Protein AF-A0AAN8FM79-F1 (afdb_monomer)

Nearest PDB structures (foldseek):
  4lds-assembly1_B  TM=5.951E-01  e=4.534E-01  Staphylococcus epidermidis ATCC 12228
  5aym-assembly1_A  TM=6.628E-01  e=9.043E-01  Bdellovibrio bacteriovorus HD100

pLDDT: mean 71.89, std 17.53, range [26.53, 89.88]

Foldseek 3Di:
DDDDDPPPPDDPPPPDDDDDDDPDDPPVVVVVVVVVVVVVVVVVVVCCVVVVVVVLCVQPVPDDVVLVVLLVVLLVVLLVVLVVVVVVVCVVPVDPPVLLVQLVVLLVQLVVLVVVLVVDHSVCSSVSSSVSSSSNSNSD

Structure (mmCIF, N/CA/C/O backbone):
data_AF-A0AAN8FM79-F1
#
_entry.id   AF-A0AAN8FM79-F1
#
loop_
_atom_site.group_PDB
_atom_site.id
_atom_site.type_symbol
_atom_site.label_atom_id
_atom_site.label_alt_id
_atom_site.label_comp_id
_atom_site.label_asym_id
_atom_site.label_entity_id
_atom_site.label_seq_id
_atom_site.pdbx_PDB_ins_code
_atom_site.Cartn_x
_atom_site.Cartn_y
_atom_site.Cartn_z
_atom_site.occupancy
_atom_site.B_iso_or_equiv
_atom_site.auth_seq_id
_atom_site.auth_comp_id
_atom_site.auth_asym_id
_atom_site.auth_atom_id
_atom_site.pdbx_PDB_model_num
ATOM 1 N N . MET A 1 1 ? -45.655 -31.107 13.558 1.00 39.56 1 MET A N 1
ATOM 2 C CA . MET A 1 1 ? -44.887 -31.945 12.616 1.00 39.56 1 MET A CA 1
ATOM 3 C C . MET A 1 1 ? -43.852 -31.040 11.939 1.00 39.56 1 MET A C 1
ATOM 5 O O . MET A 1 1 ? -44.272 -30.172 11.199 1.00 39.56 1 MET A O 1
ATOM 9 N N . ILE A 1 2 ? -42.553 -31.226 12.260 1.00 38.69 2 ILE A N 1
ATOM 10 C CA . ILE A 1 2 ? -41.348 -30.858 11.459 1.00 38.69 2 ILE A CA 1
ATOM 11 C C . ILE A 1 2 ? -41.039 -29.336 11.353 1.00 38.69 2 ILE A C 1
ATOM 13 O O . ILE A 1 2 ? -41.694 -28.634 10.605 1.00 38.69 2 ILE A O 1
ATOM 17 N N . ARG A 1 3 ? -40.144 -28.692 12.132 1.00 40.47 3 ARG A N 1
ATOM 18 C CA . ARG A 1 3 ? -38.657 -28.778 12.216 1.00 40.47 3 ARG A CA 1
ATOM 19 C C . ARG A 1 3 ? -37.921 -28.841 10.863 1.00 40.47 3 ARG A C 1
ATOM 21 O O . ARG A 1 3 ? -37.587 -29.936 10.429 1.00 40.47 3 ARG A O 1
ATOM 28 N N . LYS A 1 4 ? -37.601 -27.671 10.283 1.00 35.31 4 LYS A N 1
ATOM 29 C CA . LYS A 1 4 ? -36.307 -27.276 9.660 1.00 35.31 4 LYS A CA 1
ATOM 30 C C . LYS A 1 4 ? -36.509 -26.018 8.798 1.00 35.31 4 LYS A C 1
ATOM 32 O O . LYS A 1 4 ? -37.150 -26.121 7.765 1.00 35.31 4 LYS A O 1
ATOM 37 N N . ASN A 1 5 ? -36.006 -24.870 9.264 1.00 32.09 5 ASN A N 1
ATOM 38 C CA . ASN A 1 5 ? -35.363 -23.785 8.485 1.00 32.09 5 ASN A CA 1
ATOM 39 C C . ASN A 1 5 ? -34.975 -22.643 9.445 1.00 32.09 5 ASN A C 1
ATOM 41 O O . ASN A 1 5 ? -35.439 -21.515 9.373 1.00 32.09 5 ASN A O 1
ATOM 45 N N . HIS A 1 6 ? -34.143 -23.033 10.408 1.00 30.92 6 HIS A N 1
ATOM 46 C CA . HIS A 1 6 ? -33.540 -22.262 11.488 1.00 30.92 6 HIS A CA 1
ATOM 47 C C . HIS A 1 6 ? -32.129 -21.816 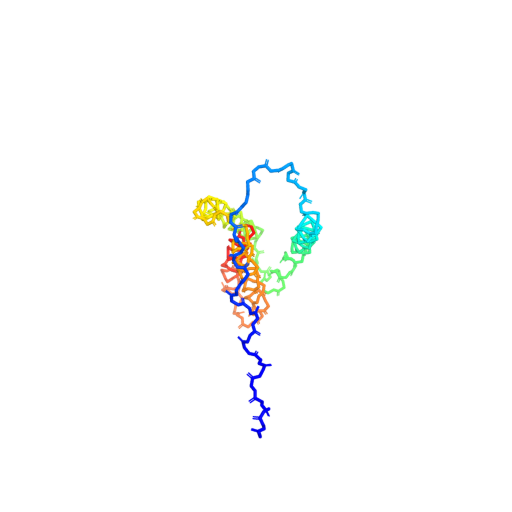11.053 1.00 30.92 6 HIS A C 1
ATOM 49 O O . HIS A 1 6 ? -31.167 -22.318 11.611 1.00 30.92 6 HIS A O 1
ATOM 55 N N . GLN A 1 7 ? -31.958 -21.000 10.000 1.00 28.39 7 GLN A N 1
ATOM 56 C CA . GLN A 1 7 ? -30.581 -20.636 9.593 1.00 28.39 7 GLN A CA 1
ATOM 57 C C . GLN A 1 7 ? -30.353 -19.290 8.882 1.00 28.39 7 GLN A C 1
ATOM 59 O O . GLN A 1 7 ? -29.200 -18.968 8.636 1.00 28.39 7 GLN A O 1
ATOM 64 N N . GLU A 1 8 ? -31.368 -18.470 8.600 1.00 29.16 8 GLU A N 1
ATOM 65 C CA . GLU A 1 8 ? -31.129 -17.078 8.140 1.00 29.16 8 GLU A CA 1
ATOM 66 C C . GLU A 1 8 ? -31.733 -16.024 9.084 1.00 29.16 8 GLU A C 1
ATOM 68 O O . GLU A 1 8 ? -31.844 -14.846 8.762 1.00 29.16 8 GLU A O 1
ATOM 73 N N . ASP A 1 9 ? -32.068 -16.467 10.296 1.00 28.95 9 ASP A N 1
ATOM 74 C CA . ASP A 1 9 ? -31.949 -15.670 11.512 1.00 28.95 9 ASP A CA 1
ATOM 75 C C . ASP A 1 9 ? -30.445 -15.438 11.748 1.00 28.95 9 ASP A C 1
ATOM 77 O O . ASP A 1 9 ? -29.708 -16.422 11.831 1.00 28.95 9 ASP A O 1
ATOM 81 N N . SER A 1 10 ? -29.979 -14.181 11.760 1.00 30.06 10 SER A N 1
ATOM 82 C CA . SER A 1 10 ? -28.997 -13.670 12.745 1.00 30.06 10 SER A CA 1
ATOM 83 C C . SER A 1 10 ? -28.099 -12.510 12.266 1.00 30.06 10 SER A C 1
ATOM 85 O O . SER A 1 10 ? -27.541 -11.827 13.125 1.00 30.06 10 SER A O 1
ATOM 87 N N . ASP A 1 11 ? -27.936 -12.227 10.966 1.00 27.62 11 ASP A N 1
ATOM 88 C CA . ASP A 1 11 ? -26.862 -11.297 10.530 1.00 27.62 11 ASP A CA 1
ATOM 89 C C . ASP A 1 11 ? -27.324 -9.875 10.160 1.00 27.62 11 ASP A C 1
ATOM 91 O O . ASP A 1 11 ? -26.498 -8.973 10.001 1.00 27.62 11 ASP A O 1
ATOM 95 N N . ALA A 1 12 ? -28.636 -9.639 10.061 1.00 26.53 12 ALA A N 1
ATOM 96 C CA . ALA A 1 12 ? -29.194 -8.369 9.582 1.00 26.53 12 ALA A CA 1
ATOM 97 C C . ALA A 1 12 ? -29.725 -7.431 10.688 1.00 26.53 12 ALA A C 1
ATOM 99 O O . ALA A 1 12 ? -30.068 -6.287 10.392 1.00 26.53 12 ALA A O 1
ATOM 100 N N . GLU A 1 13 ? -29.780 -7.868 11.954 1.00 27.19 13 GLU A N 1
ATOM 101 C CA . GLU A 1 13 ? -30.561 -7.181 13.002 1.00 27.19 13 GLU A CA 1
ATOM 102 C C . GLU A 1 13 ? -29.744 -6.504 14.120 1.00 27.19 13 GLU A C 1
ATOM 104 O O . GLU A 1 13 ? -30.296 -6.087 15.134 1.00 27.19 13 GLU A O 1
ATOM 109 N N . THR A 1 14 ? -28.433 -6.306 13.946 1.00 29.23 14 THR A N 1
ATOM 110 C CA . THR A 1 14 ? -27.588 -5.678 14.989 1.00 29.23 14 THR A CA 1
ATOM 111 C C . THR A 1 14 ? -27.102 -4.278 14.616 1.00 29.23 14 THR A C 1
ATOM 113 O O . THR A 1 14 ? -26.001 -3.863 14.990 1.00 29.23 14 THR A O 1
ATOM 116 N N . VAL A 1 15 ? -27.920 -3.508 13.890 1.00 35.72 15 VAL A N 1
ATOM 117 C CA . VAL A 1 15 ? -27.732 -2.052 13.770 1.00 35.72 15 VAL A CA 1
ATOM 118 C C . VAL A 1 15 ? -28.321 -1.415 15.029 1.00 35.72 15 VAL A C 1
ATOM 120 O O . VAL A 1 15 ? -29.448 -0.933 15.070 1.00 35.72 15 VAL A O 1
ATOM 123 N N . SER A 1 16 ? -27.548 -1.551 16.107 1.00 34.16 16 SER A N 1
ATOM 124 C CA . SER A 1 16 ? -27.858 -1.104 17.460 1.00 34.16 16 SER A CA 1
ATOM 125 C C . SER A 1 16 ? -28.211 0.381 17.503 1.00 34.16 16 SER A C 1
ATOM 127 O O . SER A 1 16 ? -27.409 1.229 17.117 1.00 34.16 16 SER A O 1
ATOM 129 N N . LYS A 1 17 ? -29.412 0.624 18.034 1.00 35.59 17 LYS A N 1
ATOM 130 C CA . LYS A 1 17 ? -29.892 1.798 18.771 1.00 35.59 17 LYS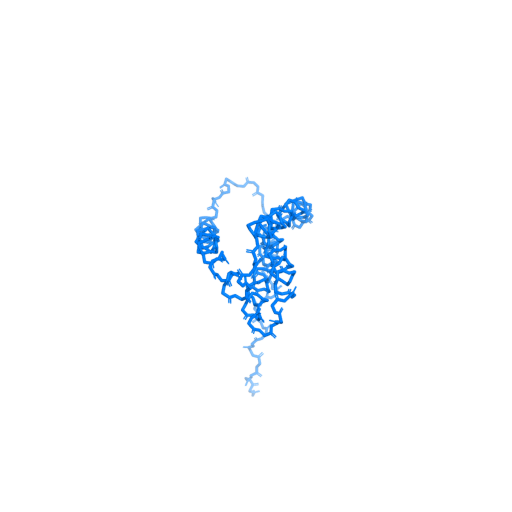 A CA 1
ATOM 131 C C . LYS A 1 17 ? -28.821 2.812 19.196 1.00 35.59 17 LYS A C 1
ATOM 133 O O . LYS A 1 17 ? -27.814 2.459 19.806 1.00 35.59 17 LYS A O 1
ATOM 138 N N . SER A 1 18 ? -29.161 4.071 18.932 1.00 52.72 18 SER A N 1
ATOM 139 C CA . SER A 1 18 ? -28.790 5.271 19.685 1.00 52.72 18 SER A CA 1
ATOM 140 C C . SER A 1 18 ? -28.821 5.038 21.196 1.00 52.72 18 SER A C 1
ATOM 142 O O . SER A 1 18 ? -29.850 4.576 21.676 1.00 52.72 18 SER A O 1
ATOM 144 N N . ASP A 1 19 ? -27.771 5.426 21.923 1.00 38.81 19 ASP A N 1
ATOM 145 C CA . ASP A 1 19 ? -27.856 5.668 23.366 1.00 38.81 19 ASP A CA 1
ATOM 146 C C . ASP A 1 19 ? -26.839 6.727 23.812 1.00 38.81 19 ASP A C 1
ATOM 148 O O . ASP A 1 19 ? -25.765 6.903 23.234 1.00 38.81 19 ASP A O 1
ATOM 152 N N . GLU A 1 20 ? -27.287 7.476 24.807 1.00 38.16 20 GLU A N 1
ATOM 153 C CA . GLU A 1 20 ? -26.820 8.759 25.304 1.00 38.16 20 GLU A CA 1
ATOM 154 C C . GLU A 1 20 ? -25.423 8.727 25.953 1.00 38.16 20 GLU A C 1
ATOM 156 O O . GLU A 1 20 ? -24.819 7.684 26.199 1.00 38.16 20 GLU A O 1
ATOM 161 N N . ALA A 1 21 ? -24.907 9.928 26.218 1.00 48.56 21 ALA A N 1
ATOM 162 C CA . ALA A 1 21 ? -23.609 10.220 26.811 1.00 48.56 21 ALA A CA 1
ATOM 163 C C . ALA A 1 21 ? -23.435 9.653 28.239 1.00 48.56 21 ALA A C 1
ATOM 165 O O . ALA A 1 21 ? -23.515 10.375 29.226 1.00 48.56 21 ALA A O 1
ATOM 166 N N . GLU A 1 22 ? -23.109 8.370 28.336 1.00 45.72 22 GLU A N 1
ATOM 167 C CA . GLU A 1 22 ? -22.421 7.749 29.475 1.00 45.72 22 GLU A CA 1
ATOM 168 C C . GLU A 1 22 ? -20.904 7.753 29.192 1.00 45.72 22 GLU A C 1
ATOM 170 O O . GLU A 1 22 ? -20.527 7.696 28.018 1.00 45.72 22 GLU A O 1
ATOM 175 N N . PRO A 1 23 ? -19.996 7.822 30.194 1.00 47.19 23 PRO A N 1
ATOM 176 C CA . PRO A 1 23 ? -18.548 7.842 29.960 1.00 47.19 23 PRO A CA 1
ATOM 177 C C . PRO A 1 23 ? -18.135 6.586 29.182 1.00 47.19 23 PRO A C 1
ATOM 179 O O . PRO A 1 23 ? -17.988 5.494 29.735 1.00 47.19 23 PRO A O 1
ATOM 182 N N . SER A 1 24 ? -18.014 6.746 27.864 1.00 59.06 24 SER A N 1
ATOM 183 C CA . SER A 1 24 ? -17.986 5.649 26.909 1.00 59.06 24 SER A CA 1
ATOM 184 C C . SER A 1 24 ? -16.785 4.762 27.197 1.00 59.06 24 SER A C 1
ATOM 186 O O . SER A 1 24 ? -15.634 5.172 27.034 1.00 59.06 24 SER A O 1
ATOM 188 N N . LYS A 1 25 ? -17.054 3.540 27.652 1.00 62.72 25 LYS A N 1
ATOM 189 C CA . LYS A 1 25 ? -16.040 2.523 27.913 1.00 62.72 25 LYS A CA 1
ATOM 190 C C . LYS A 1 25 ? -15.302 2.276 26.598 1.00 62.72 25 LYS A C 1
ATOM 192 O O . LYS A 1 25 ? -15.898 1.766 25.650 1.00 62.72 25 LYS A O 1
ATOM 197 N N . THR A 1 26 ? -14.032 2.670 26.520 1.00 70.19 26 THR A N 1
ATOM 198 C CA . THR A 1 26 ? -13.239 2.556 25.293 1.00 70.19 26 THR A CA 1
ATOM 199 C C . THR A 1 26 ? -13.342 1.129 24.739 1.00 70.19 26 THR A C 1
ATOM 201 O O . THR A 1 26 ? -13.120 0.176 25.493 1.00 70.19 26 THR A O 1
ATOM 204 N N . PRO A 1 27 ? -13.691 0.931 23.454 1.00 75.12 27 PRO A N 1
ATOM 205 C CA . PRO A 1 27 ? -13.855 -0.401 22.885 1.00 75.12 27 PRO A CA 1
ATOM 206 C C . PRO A 1 27 ? -12.485 -1.062 22.664 1.00 75.12 27 PRO A C 1
ATOM 208 O O . PRO A 1 27 ? -11.963 -1.117 21.550 1.00 75.12 27 PRO A O 1
ATOM 211 N N . TRP A 1 28 ? -11.897 -1.594 23.739 1.00 81.94 28 TRP A N 1
ATOM 212 C CA . TRP A 1 28 ? -10.566 -2.212 23.753 1.00 81.94 28 TRP A CA 1
ATOM 213 C C . TRP A 1 28 ? -10.415 -3.333 22.723 1.00 81.94 28 TRP A C 1
ATOM 215 O O . TRP A 1 28 ? -9.375 -3.441 22.084 1.00 81.94 28 TRP A O 1
ATOM 225 N N . ARG A 1 29 ? -11.469 -4.126 22.484 1.00 75.75 29 ARG A N 1
ATOM 226 C CA . ARG A 1 29 ? -11.456 -5.178 21.455 1.00 75.75 29 ARG A CA 1
ATOM 227 C C . ARG A 1 29 ? -11.195 -4.605 20.056 1.00 75.75 29 ARG A C 1
ATOM 229 O O . ARG A 1 29 ? -10.389 -5.168 19.324 1.00 75.75 29 ARG A O 1
ATOM 236 N N . SER A 1 30 ? -11.816 -3.479 19.704 1.00 75.62 30 SER A N 1
ATOM 237 C CA . SER A 1 30 ? -11.576 -2.814 18.417 1.00 75.62 30 SER A CA 1
ATOM 238 C C . SER A 1 30 ? -10.167 -2.237 18.332 1.00 75.62 30 SER A C 1
ATOM 240 O O . SER A 1 30 ? -9.553 -2.314 17.277 1.00 75.62 30 SER A O 1
ATOM 242 N N . ILE A 1 31 ? -9.630 -1.718 19.441 1.00 82.31 31 ILE A N 1
ATOM 243 C CA . ILE A 1 31 ? -8.253 -1.207 19.505 1.00 82.31 31 ILE A CA 1
ATOM 244 C C . ILE A 1 31 ? -7.242 -2.332 19.284 1.00 82.31 31 ILE A C 1
ATOM 246 O O . ILE A 1 31 ? -6.315 -2.163 18.498 1.00 82.31 31 ILE A O 1
ATOM 250 N N . TYR A 1 32 ? -7.428 -3.490 19.922 1.00 85.44 32 TYR A N 1
ATOM 251 C CA . TYR A 1 32 ? -6.544 -4.639 19.711 1.00 85.44 32 TYR A CA 1
ATOM 252 C C . TYR A 1 32 ? -6.600 -5.147 18.267 1.00 85.44 32 TYR A C 1
ATOM 254 O O . TYR A 1 32 ? -5.554 -5.425 17.684 1.00 85.44 32 TYR A O 1
ATOM 262 N N . ILE A 1 33 ? -7.796 -5.225 17.674 1.00 82.38 33 ILE A N 1
ATOM 263 C CA . ILE A 1 33 ? -7.957 -5.639 16.273 1.00 82.38 33 ILE A CA 1
ATOM 264 C C . ILE A 1 33 ? -7.302 -4.618 15.336 1.00 82.38 33 ILE A C 1
ATOM 266 O O . ILE A 1 33 ? -6.498 -5.005 14.495 1.00 82.38 33 ILE A O 1
ATOM 270 N N . ALA A 1 34 ? -7.577 -3.323 15.512 1.00 80.25 34 ALA A N 1
ATOM 271 C CA . ALA A 1 34 ? -6.985 -2.261 14.701 1.00 80.25 34 ALA A CA 1
ATOM 272 C C . ALA A 1 34 ? -5.456 -2.226 14.834 1.00 80.25 34 ALA A C 1
ATOM 274 O O . ALA A 1 34 ? -4.759 -2.142 13.830 1.00 80.25 34 ALA A O 1
ATOM 275 N N . GLY A 1 35 ? -4.923 -2.367 16.051 1.00 86.62 35 GLY A N 1
ATOM 276 C CA . GLY A 1 35 ? -3.483 -2.459 16.292 1.00 86.62 35 GLY A CA 1
ATOM 277 C C . GLY A 1 35 ? -2.850 -3.673 15.607 1.00 86.62 35 GLY A C 1
ATOM 278 O O . GLY A 1 35 ? -1.805 -3.540 14.971 1.00 86.62 35 GLY A O 1
ATOM 279 N N . GLY A 1 36 ? -3.508 -4.836 15.667 1.00 88.94 36 GLY A N 1
ATOM 280 C CA . GLY A 1 36 ? -3.089 -6.034 14.938 1.00 88.94 36 GLY A CA 1
ATOM 281 C C . GLY A 1 36 ? -3.091 -5.828 13.420 1.00 88.94 36 GLY A C 1
ATOM 282 O O . GLY A 1 36 ? -2.108 -6.154 12.757 1.00 88.94 36 GLY A O 1
ATOM 283 N N . CYS A 1 37 ? -4.147 -5.225 12.870 1.00 83.06 37 CYS A N 1
ATOM 284 C CA . CYS A 1 37 ? -4.227 -4.879 11.450 1.00 83.06 37 CYS A CA 1
ATOM 285 C C . CYS A 1 37 ? -3.114 -3.909 11.033 1.00 83.06 37 CYS A C 1
ATOM 287 O O . CYS A 1 37 ? -2.427 -4.171 10.048 1.00 83.06 37 CYS A O 1
ATOM 289 N N . SER A 1 38 ? -2.873 -2.844 11.801 1.00 85.69 38 SER A N 1
ATOM 290 C CA . SER A 1 38 ? -1.796 -1.882 11.533 1.00 85.69 38 SER A CA 1
ATOM 291 C C . SER A 1 38 ? -0.415 -2.534 11.573 1.00 85.69 38 SER A C 1
ATOM 293 O O . SER A 1 38 ? 0.441 -2.228 10.743 1.00 85.69 38 SER A O 1
ATOM 295 N N . PHE A 1 39 ? -0.194 -3.472 12.498 1.00 89.62 39 PHE A N 1
ATOM 296 C CA . PHE A 1 39 ? 1.049 -4.236 12.556 1.00 89.62 39 PHE A CA 1
ATOM 297 C C . PHE A 1 39 ? 1.241 -5.116 11.313 1.00 89.62 39 PHE A C 1
ATOM 299 O O . PHE A 1 39 ? 2.312 -5.101 10.707 1.00 89.62 39 PHE A O 1
ATOM 306 N N . ILE A 1 40 ? 0.198 -5.838 10.892 1.00 87.31 40 ILE A N 1
ATOM 307 C CA . ILE A 1 40 ? 0.231 -6.662 9.675 1.00 87.31 40 ILE A CA 1
ATOM 308 C C . ILE A 1 40 ? 0.488 -5.788 8.441 1.00 87.31 40 ILE A C 1
ATOM 310 O O . ILE A 1 40 ? 1.317 -6.141 7.603 1.00 87.31 40 ILE A O 1
ATOM 314 N N . GLN A 1 41 ? -0.163 -4.625 8.349 1.00 83.06 41 GLN A N 1
ATOM 315 C CA . GLN A 1 41 ? 0.036 -3.667 7.262 1.00 83.06 41 GLN A CA 1
ATOM 316 C C . GLN A 1 41 ? 1.492 -3.184 7.193 1.00 83.06 41 GLN A C 1
ATOM 318 O O . GLN A 1 41 ? 2.083 -3.150 6.110 1.00 83.06 41 GLN A O 1
ATOM 323 N N . ALA A 1 42 ? 2.087 -2.856 8.343 1.00 87.00 42 ALA A N 1
ATOM 324 C CA . ALA A 1 42 ? 3.486 -2.450 8.434 1.00 87.00 42 ALA A CA 1
ATOM 325 C C . ALA A 1 42 ? 4.441 -3.587 8.033 1.00 87.00 42 ALA A C 1
ATOM 327 O O . ALA A 1 42 ? 5.399 -3.360 7.289 1.00 87.00 42 ALA A O 1
ATOM 328 N N . ALA A 1 43 ? 4.160 -4.822 8.461 1.00 89.88 43 ALA A N 1
ATOM 329 C CA . ALA A 1 43 ? 4.932 -5.997 8.065 1.00 89.88 43 ALA A CA 1
ATOM 330 C C . ALA A 1 43 ? 4.852 -6.246 6.548 1.00 89.88 43 ALA A C 1
ATOM 332 O O . ALA A 1 43 ? 5.884 -6.464 5.908 1.00 89.88 43 ALA A O 1
ATOM 333 N N . GLN A 1 44 ? 3.656 -6.139 5.957 1.00 84.31 44 GLN A N 1
ATOM 334 C CA . GLN A 1 44 ? 3.459 -6.256 4.511 1.00 84.31 44 GLN A CA 1
ATOM 335 C C . GLN A 1 44 ? 4.275 -5.200 3.757 1.00 84.31 44 GLN A C 1
ATOM 337 O O . GLN A 1 44 ? 4.976 -5.541 2.805 1.00 84.31 44 GLN A O 1
ATOM 342 N N . ALA A 1 45 ? 4.225 -3.936 4.192 1.00 82.31 45 ALA A N 1
ATOM 343 C CA . ALA A 1 45 ? 4.989 -2.855 3.573 1.00 82.31 45 ALA A CA 1
ATOM 344 C C . ALA A 1 45 ? 6.505 -3.108 3.648 1.00 82.31 45 ALA A C 1
ATOM 346 O O . ALA A 1 45 ? 7.202 -2.944 2.649 1.00 82.31 45 ALA A O 1
ATOM 347 N N . SER A 1 46 ? 7.012 -3.575 4.791 1.00 89.50 46 SER A N 1
ATOM 348 C CA . SER A 1 46 ? 8.437 -3.880 4.979 1.00 89.50 46 SER A CA 1
ATOM 349 C C . SER A 1 46 ? 8.931 -4.999 4.053 1.00 89.50 46 SER A C 1
ATOM 351 O O . SER A 1 46 ? 9.905 -4.822 3.314 1.00 89.50 46 SER A O 1
ATOM 353 N N . ILE A 1 47 ? 8.212 -6.130 4.019 1.00 87.44 47 ILE A N 1
ATOM 354 C CA . ILE A 1 47 ? 8.517 -7.246 3.108 1.00 87.44 47 ILE A CA 1
ATOM 355 C C . ILE A 1 47 ? 8.487 -6.758 1.665 1.00 87.44 47 ILE A C 1
ATOM 357 O O . ILE A 1 47 ? 9.334 -7.133 0.852 1.00 87.44 47 ILE A O 1
ATOM 361 N N . PHE A 1 48 ? 7.516 -5.910 1.345 1.00 82.25 48 PHE A N 1
ATOM 362 C CA . PHE A 1 48 ? 7.352 -5.385 0.011 1.00 82.25 48 PHE A CA 1
ATOM 363 C C . PHE A 1 48 ? 8.535 -4.509 -0.416 1.00 82.25 48 PHE A C 1
ATOM 365 O O . PHE A 1 48 ? 9.156 -4.816 -1.427 1.00 82.25 48 PHE A O 1
ATOM 372 N N . PHE A 1 49 ? 8.923 -3.507 0.376 1.00 81.56 49 PHE A N 1
ATOM 373 C CA . PHE A 1 49 ? 10.101 -2.672 0.096 1.00 81.56 49 PHE A CA 1
ATOM 374 C C . PHE A 1 49 ? 11.376 -3.507 -0.111 1.00 81.56 49 PHE A C 1
ATOM 376 O O . PHE A 1 49 ? 12.163 -3.223 -1.012 1.00 81.56 49 PHE A O 1
ATOM 383 N N . SER A 1 50 ? 11.558 -4.572 0.674 1.00 86.94 50 SER A N 1
ATOM 384 C CA . SER A 1 50 ? 12.727 -5.452 0.560 1.00 86.94 50 SER A CA 1
ATOM 385 C C . SER A 1 50 ? 12.690 -6.366 -0.677 1.00 86.94 50 SER A C 1
ATOM 387 O O . SER A 1 50 ? 13.704 -6.545 -1.350 1.00 86.94 50 SER A O 1
ATOM 389 N N . SER A 1 51 ? 11.529 -6.945 -1.000 1.00 84.81 51 SER A N 1
ATOM 390 C CA . SER A 1 51 ? 11.385 -7.967 -2.054 1.00 84.81 51 SER A CA 1
ATOM 391 C C . SER A 1 51 ? 11.018 -7.411 -3.433 1.00 84.81 51 SER A C 1
ATOM 393 O O . SER A 1 51 ? 11.255 -8.062 -4.451 1.00 84.81 51 SER A O 1
ATOM 395 N N . MET A 1 52 ? 10.468 -6.202 -3.492 1.00 82.06 52 MET A N 1
ATOM 396 C CA . MET A 1 52 ? 9.986 -5.566 -4.714 1.00 82.06 52 MET A CA 1
ATOM 397 C C . MET A 1 52 ? 11.099 -5.329 -5.733 1.00 82.06 52 MET A C 1
ATOM 399 O O . MET A 1 52 ? 10.944 -5.669 -6.904 1.00 82.06 52 MET A O 1
ATOM 403 N N . TRP A 1 53 ? 12.205 -4.724 -5.300 1.00 82.56 53 TRP A N 1
ATOM 404 C CA . TRP A 1 53 ? 13.329 -4.407 -6.177 1.00 82.56 53 TRP A CA 1
ATOM 405 C C . TRP A 1 53 ? 13.953 -5.658 -6.819 1.00 82.56 53 TRP A C 1
ATOM 407 O O . TRP A 1 53 ? 14.033 -5.711 -8.051 1.00 82.56 53 TRP A O 1
ATOM 417 N N . PRO A 1 54 ? 14.323 -6.711 -6.058 1.00 84.19 54 PRO A N 1
ATOM 418 C CA . PRO A 1 54 ? 14.834 -7.936 -6.665 1.00 84.19 54 PRO A CA 1
ATOM 419 C C . PRO A 1 54 ? 13.789 -8.640 -7.542 1.00 84.19 54 PRO A C 1
ATOM 421 O O . PRO A 1 54 ? 14.156 -9.226 -8.561 1.00 84.19 54 PRO A O 1
ATOM 424 N N . TYR A 1 55 ? 12.495 -8.557 -7.212 1.00 80.88 55 TYR A N 1
ATOM 425 C CA . TYR A 1 55 ? 11.427 -9.116 -8.047 1.00 80.88 55 TYR A CA 1
ATOM 426 C C . TYR A 1 55 ? 11.299 -8.391 -9.395 1.00 80.88 55 TYR A C 1
ATOM 428 O O . TYR A 1 55 ? 11.242 -9.039 -10.442 1.00 80.88 55 TYR A O 1
ATOM 436 N N . LEU A 1 56 ? 11.353 -7.057 -9.388 1.00 79.75 56 LEU A N 1
ATOM 437 C CA . LEU A 1 56 ? 11.344 -6.242 -10.602 1.00 79.75 56 LEU A CA 1
ATOM 438 C C . LEU A 1 56 ? 12.564 -6.547 -11.483 1.00 79.75 56 LEU A C 1
ATOM 440 O O . LEU A 1 56 ? 12.412 -6.776 -12.682 1.00 79.75 56 LEU A O 1
ATOM 444 N N . LYS A 1 57 ? 13.760 -6.645 -10.885 1.00 81.12 57 LYS A N 1
ATOM 445 C CA . LYS A 1 57 ? 14.999 -7.003 -11.598 1.00 81.12 57 LYS A CA 1
ATOM 446 C C . LYS A 1 57 ? 14.983 -8.424 -12.160 1.00 81.12 57 LYS A C 1
ATOM 448 O O . LYS A 1 57 ? 15.581 -8.662 -13.206 1.00 81.12 57 LYS A O 1
ATOM 453 N N . LYS A 1 58 ? 14.298 -9.359 -11.494 1.00 80.38 58 LYS A N 1
ATOM 454 C CA . LYS A 1 58 ? 14.123 -10.734 -11.981 1.00 80.38 58 LYS A CA 1
ATOM 455 C C . LYS A 1 58 ? 13.226 -10.795 -13.218 1.00 80.38 58 LYS A C 1
ATOM 457 O O . LYS A 1 58 ? 13.521 -11.563 -14.128 1.00 80.38 58 LYS A O 1
ATOM 462 N N . LEU A 1 59 ? 12.144 -10.015 -13.252 1.00 75.06 59 LEU A N 1
ATOM 463 C CA . LEU A 1 59 ? 11.225 -9.987 -14.396 1.00 75.06 59 LEU A CA 1
ATOM 464 C C . LEU A 1 59 ? 11.764 -9.133 -15.548 1.00 75.06 59 LEU A C 1
ATOM 466 O O . LEU A 1 59 ? 11.556 -9.497 -16.704 1.00 75.06 59 LEU A O 1
ATOM 470 N N . ASN A 1 60 ? 12.456 -8.030 -15.253 1.00 73.56 60 ASN A N 1
ATOM 471 C CA . ASN A 1 60 ? 13.068 -7.153 -16.245 1.00 73.56 60 ASN A CA 1
ATOM 472 C C . ASN A 1 60 ? 14.500 -6.755 -15.818 1.00 73.56 60 ASN A C 1
ATOM 474 O O . ASN A 1 60 ? 14.685 -5.827 -15.024 1.00 73.56 60 ASN A O 1
ATOM 478 N N . PRO A 1 61 ? 15.538 -7.418 -16.363 1.00 73.88 61 PRO A N 1
ATOM 479 C CA . PRO A 1 61 ? 16.934 -7.131 -16.032 1.00 73.88 61 PRO A CA 1
ATOM 480 C C . PRO 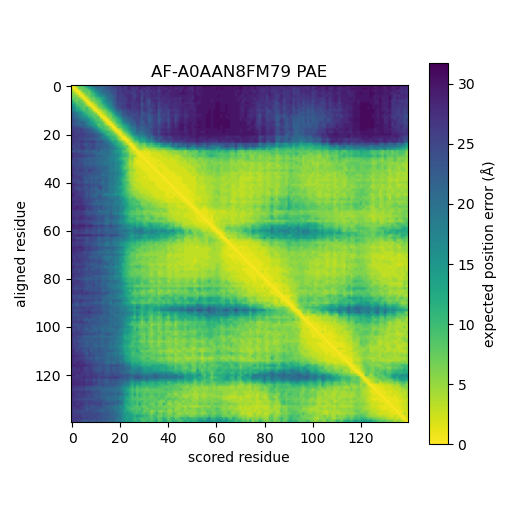A 1 61 ? 17.362 -5.695 -16.361 1.00 73.88 61 PRO A C 1
ATOM 482 O O . PRO A 1 61 ? 18.267 -5.167 -15.710 1.00 73.88 61 PRO A O 1
ATOM 485 N N . HIS A 1 62 ? 16.695 -5.048 -17.323 1.00 75.94 62 HIS A N 1
ATOM 486 C CA . HIS A 1 62 ? 16.953 -3.670 -17.746 1.00 75.94 62 HIS A CA 1
ATOM 487 C C . HIS A 1 62 ? 16.162 -2.620 -16.952 1.00 75.94 62 HIS A C 1
ATOM 489 O O . HIS A 1 62 ? 16.292 -1.431 -17.236 1.00 75.94 62 HIS A O 1
ATOM 495 N N . ALA A 1 63 ? 15.365 -3.022 -15.954 1.00 72.19 63 ALA A N 1
ATOM 496 C CA . ALA A 1 63 ? 14.633 -2.079 -15.115 1.00 72.19 63 ALA A CA 1
ATOM 497 C C . ALA A 1 63 ? 15.586 -1.111 -14.391 1.00 72.19 63 ALA A C 1
ATOM 499 O O . ALA A 1 63 ? 16.584 -1.525 -13.784 1.00 72.19 63 ALA A O 1
ATOM 500 N N . VAL A 1 64 ? 15.243 0.176 -14.466 1.00 81.62 6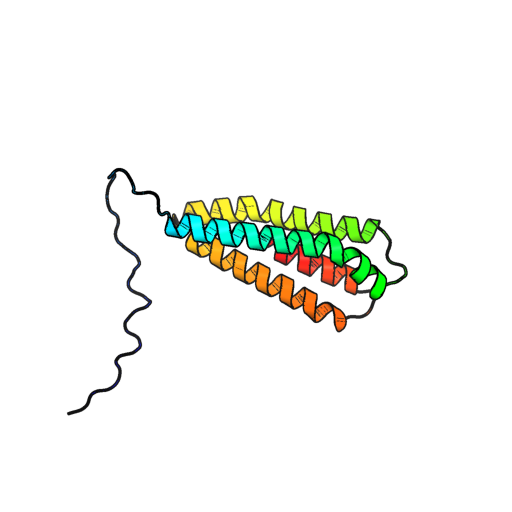4 VAL A N 1
ATOM 501 C CA . VAL A 1 64 ? 15.967 1.300 -13.861 1.00 81.62 64 VAL A CA 1
ATOM 502 C C . VAL A 1 64 ? 15.346 1.626 -12.501 1.00 81.62 64 VAL A C 1
ATOM 504 O O . VAL A 1 64 ? 14.147 1.441 -12.299 1.00 81.62 64 VAL A O 1
ATOM 507 N N . GLU A 1 65 ? 16.141 2.142 -11.562 1.00 82.25 65 GLU A N 1
ATOM 508 C CA . GLU A 1 65 ? 15.671 2.549 -10.223 1.00 82.25 65 GLU A CA 1
ATOM 509 C C . GLU A 1 65 ? 14.552 3.601 -10.277 1.00 82.25 65 GLU A C 1
ATOM 511 O O . GLU A 1 65 ? 13.681 3.633 -9.409 1.00 82.25 65 GLU A O 1
ATOM 516 N N . THR A 1 66 ? 14.511 4.413 -11.335 1.00 84.69 66 THR A N 1
ATOM 517 C CA . THR A 1 66 ? 13.443 5.388 -11.581 1.00 84.69 66 THR A CA 1
ATOM 518 C C . THR A 1 66 ? 12.063 4.730 -11.681 1.00 84.69 66 THR A C 1
ATOM 520 O O . THR A 1 66 ? 11.104 5.253 -11.120 1.00 84.69 66 THR A O 1
ATOM 523 N N . GLU A 1 67 ? 11.956 3.553 -12.305 1.00 80.62 67 GLU A N 1
ATOM 524 C CA . GLU A 1 67 ? 10.694 2.805 -12.419 1.00 80.62 67 GLU A CA 1
ATOM 525 C C . GLU A 1 67 ? 10.199 2.326 -11.047 1.00 80.62 67 GLU A C 1
ATOM 527 O O . GLU A 1 67 ? 9.011 2.394 -10.731 1.00 80.62 67 GLU A O 1
ATOM 532 N N . TYR A 1 68 ? 11.127 1.894 -10.191 1.00 83.94 68 TYR A N 1
ATOM 533 C CA . TYR A 1 68 ? 10.826 1.558 -8.803 1.00 83.94 68 TYR A CA 1
ATOM 534 C C . TYR A 1 68 ? 10.332 2.785 -8.028 1.00 83.94 68 TYR A C 1
ATOM 536 O O . TYR A 1 68 ? 9.322 2.704 -7.327 1.00 83.94 68 TYR A O 1
ATOM 544 N N . GLY A 1 69 ? 10.986 3.935 -8.217 1.00 87.38 69 GLY A N 1
ATOM 545 C CA . GLY A 1 69 ? 10.557 5.214 -7.651 1.00 87.38 69 GLY A CA 1
ATOM 546 C C . GLY A 1 69 ? 9.136 5.602 -8.069 1.00 87.38 69 GLY A C 1
ATOM 547 O O . GLY A 1 69 ? 8.334 5.974 -7.213 1.00 87.38 69 GLY A O 1
ATOM 548 N N . PHE A 1 70 ? 8.786 5.443 -9.350 1.00 87.00 70 PHE A N 1
ATOM 549 C CA . PHE A 1 70 ? 7.426 5.690 -9.840 1.00 87.00 70 PHE A CA 1
ATOM 550 C C . PHE A 1 70 ? 6.391 4.770 -9.190 1.00 87.00 70 PHE A C 1
ATOM 552 O O . PHE A 1 70 ? 5.327 5.238 -8.788 1.00 87.00 70 PHE A O 1
ATOM 559 N N . ILE A 1 71 ? 6.694 3.482 -9.017 1.00 85.56 71 ILE A N 1
ATOM 560 C CA . ILE A 1 71 ? 5.775 2.554 -8.346 1.00 85.56 71 ILE 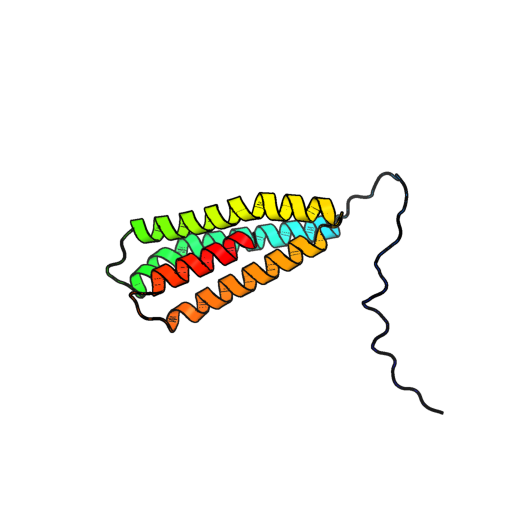A CA 1
ATOM 561 C C . ILE A 1 71 ? 5.538 2.959 -6.881 1.00 85.56 71 ILE A C 1
ATOM 563 O O . ILE A 1 71 ? 4.393 2.942 -6.418 1.00 85.56 71 ILE A O 1
ATOM 567 N N . VAL A 1 72 ? 6.591 3.346 -6.155 1.00 86.31 72 VAL A N 1
ATOM 568 C CA . VAL A 1 72 ? 6.466 3.836 -4.771 1.00 86.31 72 VAL A CA 1
ATOM 569 C C . VAL A 1 72 ? 5.677 5.151 -4.728 1.00 86.31 72 VAL A C 1
ATOM 571 O O . VAL A 1 72 ? 4.809 5.317 -3.873 1.00 86.31 72 VAL A O 1
ATOM 574 N N . ALA A 1 73 ? 5.905 6.058 -5.681 1.00 89.75 73 ALA A N 1
ATOM 575 C CA . ALA A 1 73 ? 5.150 7.305 -5.785 1.00 89.75 73 ALA A CA 1
ATOM 576 C C . ALA A 1 73 ? 3.653 7.054 -6.035 1.00 89.75 73 ALA A C 1
ATOM 578 O O . ALA A 1 73 ? 2.814 7.669 -5.381 1.00 89.75 73 ALA A O 1
ATOM 579 N N . MET A 1 74 ? 3.307 6.113 -6.918 1.00 87.88 74 MET A N 1
ATOM 580 C CA . MET A 1 74 ? 1.914 5.743 -7.198 1.00 87.88 74 MET A CA 1
ATOM 581 C C . MET A 1 74 ? 1.195 5.171 -5.975 1.00 87.88 74 MET A C 1
ATOM 583 O O . MET A 1 74 ? 0.013 5.451 -5.779 1.00 87.88 74 MET A O 1
ATOM 587 N N . TYR A 1 75 ? 1.896 4.414 -5.129 1.00 84.81 75 TYR A N 1
ATOM 588 C CA . TYR A 1 75 ? 1.349 3.961 -3.849 1.00 84.81 75 TYR A CA 1
ATOM 589 C C . TYR A 1 75 ? 0.982 5.147 -2.944 1.00 84.81 75 TYR A C 1
ATOM 591 O O . TYR A 1 75 ? -0.157 5.240 -2.483 1.00 84.81 75 TYR A O 1
ATOM 599 N N . SER A 1 76 ? 1.906 6.097 -2.762 1.00 87.50 76 SER A N 1
ATOM 600 C CA . SER A 1 76 ? 1.666 7.310 -1.966 1.00 87.50 76 SER A CA 1
ATOM 601 C C . SER A 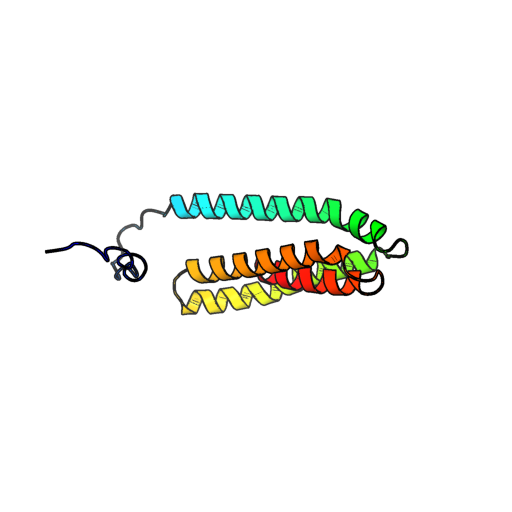1 76 ? 0.552 8.186 -2.548 1.00 87.50 76 SER A C 1
ATOM 603 O O . SER A 1 76 ? -0.230 8.766 -1.797 1.00 87.50 76 SER A O 1
ATOM 605 N N . LEU A 1 77 ? 0.437 8.266 -3.878 1.00 88.81 77 LEU A N 1
ATOM 606 C CA . LEU A 1 77 ? -0.665 8.964 -4.546 1.00 88.81 77 LEU A CA 1
ATOM 607 C C . LEU A 1 77 ? -2.016 8.298 -4.253 1.00 88.81 77 LEU A C 1
ATOM 609 O O . LEU A 1 77 ? -2.978 8.998 -3.938 1.00 88.81 77 LEU A O 1
ATOM 613 N N . GLY A 1 78 ? -2.083 6.963 -4.299 1.00 84.94 78 GLY A N 1
ATOM 614 C CA . GLY A 1 78 ? -3.284 6.207 -3.931 1.00 84.94 78 GLY A CA 1
ATOM 615 C C . GLY A 1 78 ? -3.728 6.501 -2.498 1.00 84.94 78 GLY A C 1
ATOM 616 O O . GLY A 1 78 ? -4.897 6.820 -2.273 1.00 84.94 78 GLY A O 1
ATOM 617 N N . GLN A 1 79 ? -2.787 6.504 -1.551 1.00 84.56 79 GLN A N 1
ATOM 618 C CA . GLN A 1 79 ? -3.050 6.860 -0.151 1.00 84.56 79 GLN A CA 1
ATOM 619 C C . GLN A 1 79 ? -3.508 8.314 0.007 1.00 84.56 79 GLN A C 1
ATOM 621 O O . GLN A 1 79 ? -4.474 8.595 0.713 1.00 84.56 79 GLN A O 1
ATOM 626 N N . CYS A 1 80 ? -2.852 9.245 -0.689 1.00 88.19 80 CYS A N 1
ATOM 627 C CA . CYS A 1 80 ? -3.173 10.669 -0.634 1.00 88.19 80 CYS A CA 1
ATOM 628 C C . CYS A 1 80 ? -4.593 10.968 -1.130 1.00 88.19 80 CYS A C 1
ATOM 630 O O . CYS A 1 80 ? -5.277 11.799 -0.540 1.00 88.19 80 CYS A O 1
ATOM 632 N N . ILE A 1 81 ? -5.056 10.271 -2.171 1.00 87.50 81 ILE A N 1
ATOM 633 C CA . ILE A 1 81 ? -6.430 10.394 -2.687 1.00 87.50 81 ILE A CA 1
ATOM 634 C C . ILE A 1 81 ? -7.431 9.685 -1.764 1.00 87.50 81 ILE A C 1
ATOM 636 O O . ILE A 1 81 ? -8.571 10.132 -1.598 1.00 87.50 81 ILE A O 1
ATOM 640 N N . SER A 1 82 ? -7.018 8.585 -1.142 1.00 83.56 82 SER A N 1
ATOM 641 C CA . SER A 1 82 ? -7.926 7.745 -0.357 1.00 83.56 82 SER A CA 1
ATOM 642 C C . SER A 1 82 ? -8.157 8.289 1.045 1.00 83.56 82 SER A C 1
ATOM 644 O O . SER A 1 82 ? -9.275 8.199 1.535 1.00 83.56 82 SER A O 1
ATOM 646 N N . ALA A 1 83 ? -7.182 8.977 1.642 1.00 82.50 83 ALA A N 1
ATOM 647 C CA . ALA A 1 83 ? -7.343 9.659 2.925 1.00 82.50 83 ALA A CA 1
ATOM 648 C C . ALA A 1 83 ? -8.538 10.647 2.967 1.00 82.50 83 ALA A C 1
ATOM 650 O O . ALA A 1 83 ? -9.398 10.492 3.837 1.00 82.50 83 ALA A O 1
ATOM 651 N N . PRO A 1 84 ? -8.683 11.624 2.044 1.00 84.12 84 PRO A N 1
ATOM 652 C CA . PRO A 1 84 ? -9.858 12.494 2.008 1.00 84.12 84 PRO A CA 1
ATOM 653 C C . PRO A 1 84 ? -11.122 11.742 1.578 1.00 84.12 84 PRO A C 1
ATOM 655 O O . PRO A 1 84 ? -12.202 12.054 2.077 1.00 84.12 84 PRO A O 1
ATOM 658 N N . SER A 1 85 ? -11.006 10.731 0.707 1.00 82.44 85 SER A N 1
ATOM 659 C CA . SER A 1 85 ? -12.149 9.917 0.268 1.00 82.44 85 SER A CA 1
ATOM 660 C C . SER A 1 85 ? -12.767 9.140 1.434 1.00 82.44 85 SER A C 1
ATOM 662 O O . SER A 1 85 ? -13.971 9.237 1.673 1.00 82.44 85 SER A O 1
ATOM 664 N N . PHE A 1 86 ? -11.948 8.431 2.213 1.00 77.81 86 PHE A N 1
ATOM 665 C CA . PHE A 1 86 ? -12.375 7.728 3.419 1.00 77.81 86 PHE A CA 1
ATOM 666 C C . PHE A 1 86 ? -12.754 8.686 4.542 1.00 77.81 86 PHE A C 1
ATOM 668 O O . PHE A 1 86 ? -13.687 8.385 5.279 1.00 77.81 86 PHE A O 1
ATOM 675 N N . GLY A 1 87 ? -12.112 9.851 4.650 1.00 78.06 87 GLY A N 1
ATOM 676 C CA . GLY A 1 87 ? -12.512 10.895 5.595 1.00 78.06 87 GLY A CA 1
ATOM 677 C C . GLY A 1 87 ? -13.931 11.407 5.326 1.00 78.06 87 GLY A C 1
ATOM 678 O O . GLY A 1 87 ? -14.766 11.431 6.231 1.00 78.06 87 GLY A O 1
ATOM 679 N N . TYR A 1 88 ? -14.239 11.734 4.067 1.00 77.19 88 TYR A N 1
ATOM 680 C CA . TYR A 1 88 ? -15.580 12.152 3.653 1.00 77.19 88 TYR A CA 1
ATOM 681 C C . TYR A 1 88 ? -16.610 11.027 3.828 1.00 77.19 88 TYR A C 1
ATOM 683 O O . TYR A 1 88 ? -17.703 11.253 4.350 1.00 77.19 88 TYR A O 1
ATOM 691 N N . TRP A 1 89 ? -16.250 9.799 3.444 1.00 73.19 89 TRP A N 1
ATOM 692 C CA . TRP A 1 89 ? -17.114 8.626 3.582 1.00 73.19 89 TRP A CA 1
ATOM 693 C C . TRP A 1 89 ? -17.394 8.296 5.057 1.00 73.19 89 TRP A C 1
ATOM 695 O O . TRP A 1 89 ? -18.542 8.057 5.428 1.00 73.19 89 TRP A O 1
ATOM 705 N N . SER A 1 90 ? -16.379 8.344 5.924 1.00 72.19 90 SER A N 1
ATOM 706 C CA . SER A 1 90 ? -16.513 8.102 7.367 1.00 72.19 90 SER A CA 1
ATOM 707 C C . SER A 1 90 ? -17.437 9.121 8.028 1.00 72.19 90 SER A C 1
ATOM 709 O O . SER A 1 90 ? -18.247 8.747 8.875 1.00 72.19 90 SER A O 1
ATOM 711 N N . ASN A 1 91 ? -17.360 10.390 7.619 1.00 72.44 91 ASN A N 1
ATOM 712 C CA . ASN A 1 91 ? -18.205 11.449 8.167 1.00 72.44 91 ASN A CA 1
ATOM 713 C C . ASN A 1 91 ? -19.689 11.280 7.796 1.00 72.44 91 ASN A C 1
ATOM 715 O O . ASN A 1 91 ? -20.560 11.763 8.507 1.00 72.44 91 ASN A O 1
ATOM 719 N N . ARG A 1 92 ? -19.992 10.589 6.688 1.00 69.25 92 ARG A N 1
ATOM 720 C CA . ARG A 1 92 ? -21.371 10.354 6.232 1.00 69.25 92 ARG A CA 1
ATOM 721 C C . ARG A 1 92 ? -22.034 9.137 6.884 1.00 69.25 92 ARG A C 1
ATOM 723 O O . ARG A 1 92 ? -23.256 9.058 6.896 1.00 69.25 92 ARG A O 1
ATOM 730 N N . ILE A 1 93 ? -21.243 8.173 7.352 1.00 62.81 93 ILE A N 1
ATOM 731 C CA . ILE A 1 93 ? -21.744 6.871 7.820 1.00 62.81 93 ILE A CA 1
ATOM 732 C C . ILE A 1 93 ? -21.726 6.753 9.349 1.00 62.81 93 ILE A C 1
ATOM 734 O O . ILE A 1 93 ? -22.361 5.852 9.888 1.00 62.81 93 ILE A O 1
ATOM 738 N N . GLU A 1 94 ? -21.004 7.632 10.054 1.00 64.56 94 GLU A N 1
ATOM 739 C CA . GLU A 1 94 ? -20.848 7.616 11.524 1.00 64.56 94 GLU A CA 1
ATOM 740 C C . GLU A 1 94 ? -20.337 6.266 12.085 1.00 64.56 94 GLU A C 1
ATOM 742 O O . GLU A 1 94 ? -20.309 6.035 13.292 1.00 64.56 94 GLU A O 1
ATOM 747 N N . GLN A 1 95 ? -19.874 5.360 11.212 1.00 61.72 95 GLN A N 1
ATOM 748 C CA . GLN A 1 95 ? -19.373 4.034 11.555 1.00 61.72 95 GLN A CA 1
ATOM 749 C C . GLN A 1 95 ? -18.094 3.715 10.778 1.00 61.72 95 GLN A C 1
ATOM 751 O O . GLN A 1 95 ? -18.053 3.712 9.549 1.00 61.72 95 GLN A O 1
ATOM 756 N N . VAL A 1 96 ? -17.052 3.337 11.516 1.00 67.19 96 VAL A N 1
ATOM 757 C CA . VAL A 1 96 ? -15.714 3.022 10.984 1.00 67.19 96 VAL A CA 1
ATOM 758 C C . VAL A 1 96 ? -15.601 1.637 10.330 1.00 67.19 96 VAL A C 1
ATOM 760 O O . VAL A 1 96 ? -14.595 1.327 9.703 1.00 67.19 96 VAL A O 1
ATOM 763 N N . ARG A 1 97 ? -16.620 0.778 10.456 1.00 66.75 97 ARG A N 1
ATOM 764 C CA . ARG A 1 97 ? -16.552 -0.627 10.008 1.00 66.75 97 ARG A CA 1
ATOM 765 C C . ARG A 1 97 ? -16.565 -0.782 8.486 1.00 66.75 97 ARG A C 1
ATOM 767 O O . ARG A 1 97 ? -15.845 -1.625 7.960 1.00 66.75 97 ARG A O 1
ATOM 774 N N . LEU A 1 98 ? -17.361 0.026 7.785 1.00 70.00 98 LEU A N 1
ATOM 775 C CA . LEU A 1 98 ? -17.485 -0.047 6.326 1.00 70.00 98 LEU A CA 1
ATOM 776 C C . LEU A 1 98 ? -16.213 0.423 5.595 1.00 70.00 98 LEU A C 1
ATOM 778 O O . LEU A 1 98 ? -15.739 -0.332 4.747 1.00 70.00 98 LEU A O 1
ATOM 782 N N . PRO A 1 99 ? -15.596 1.571 5.950 1.00 72.69 99 PRO A N 1
ATOM 783 C CA . PRO A 1 99 ? -14.308 1.980 5.384 1.00 72.69 99 PRO A CA 1
ATOM 784 C C . PRO A 1 99 ? -13.213 0.918 5.559 1.00 72.69 99 PRO A C 1
ATOM 786 O O . PRO A 1 99 ? -12.503 0.593 4.608 1.00 72.69 99 PRO A O 1
ATOM 789 N N . LEU A 1 100 ? -13.136 0.303 6.745 1.00 73.75 100 LEU A N 1
ATOM 790 C CA . LEU A 1 100 ? -12.168 -0.760 7.028 1.00 73.75 100 LEU A CA 1
ATOM 791 C C . LEU A 1 100 ? -12.371 -1.985 6.128 1.00 73.75 100 LEU A C 1
ATOM 793 O O . LEU A 1 100 ? -11.400 -2.515 5.592 1.00 73.75 100 LEU A O 1
ATOM 797 N N . LEU A 1 101 ? -13.620 -2.419 5.923 1.00 77.06 101 LEU A N 1
ATOM 798 C CA . LEU A 1 101 ? -13.917 -3.546 5.036 1.00 77.06 101 LEU A CA 1
ATOM 799 C C . LEU A 1 101 ? -13.549 -3.221 3.583 1.00 77.06 101 LEU A C 1
ATOM 801 O O . LEU A 1 101 ? -12.936 -4.048 2.908 1.00 77.06 101 LEU A O 1
ATOM 805 N N . THR A 1 102 ? -13.875 -2.014 3.110 1.00 78.44 102 THR A N 1
ATOM 806 C CA . THR A 1 102 ? -13.513 -1.587 1.752 1.00 78.44 102 THR A CA 1
ATOM 807 C C . THR A 1 102 ? -12.001 -1.545 1.556 1.00 78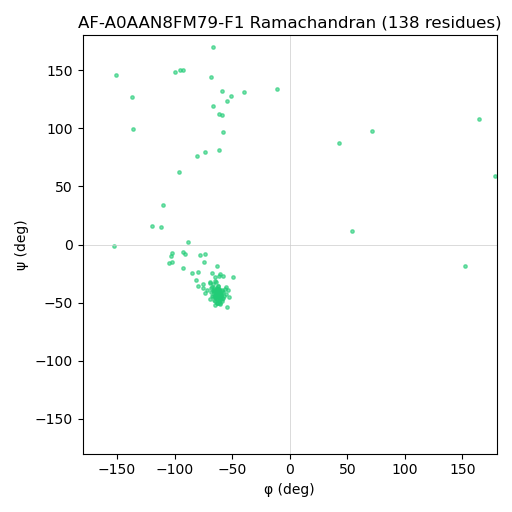.44 102 THR A C 1
ATOM 809 O O . THR A 1 102 ? -11.513 -2.048 0.545 1.00 78.44 102 THR A O 1
ATOM 812 N N . GLY A 1 103 ? -11.252 -1.054 2.549 1.00 79.12 103 GLY A N 1
ATOM 813 C CA . GLY A 1 103 ? -9.793 -1.053 2.516 1.00 79.12 103 GLY A CA 1
ATOM 814 C C . GLY A 1 103 ? -9.213 -2.463 2.417 1.00 79.12 103 GLY A C 1
ATOM 815 O O . GLY A 1 103 ? -8.388 -2.750 1.548 1.00 79.12 103 GLY A O 1
ATOM 816 N N . PHE A 1 104 ? -9.748 -3.391 3.214 1.00 78.94 104 PHE A N 1
ATOM 817 C CA . PHE A 1 104 ? -9.337 -4.796 3.196 1.00 78.94 104 PHE A CA 1
ATOM 818 C C . PHE A 1 104 ? -9.590 -5.478 1.843 1.00 78.94 104 PHE A C 1
ATOM 820 O O . PHE A 1 104 ? -8.758 -6.253 1.368 1.00 78.94 104 PHE A O 1
ATOM 827 N N . VAL A 1 105 ? -10.715 -5.170 1.186 1.00 82.00 105 VAL A N 1
ATOM 828 C CA . VAL A 1 105 ? -11.022 -5.679 -0.161 1.00 82.00 105 VAL A CA 1
ATOM 829 C C . VAL A 1 105 ? -10.035 -5.124 -1.189 1.00 82.00 105 VAL A C 1
ATOM 831 O O . VAL A 1 105 ? -9.465 -5.898 -1.958 1.00 82.00 105 VAL A O 1
ATOM 834 N N . PHE A 1 106 ? -9.772 -3.814 -1.179 1.00 81.81 106 PHE A N 1
ATOM 835 C CA . PHE A 1 106 ? -8.782 -3.192 -2.069 1.00 81.81 106 PHE A CA 1
ATOM 836 C C . PHE A 1 106 ? -7.381 -3.785 -1.875 1.00 81.81 106 PHE A C 1
ATOM 838 O O . PHE A 1 106 ? -6.679 -4.081 -2.844 1.00 81.81 106 PHE A O 1
ATOM 845 N N . MET A 1 107 ? -7.004 -4.044 -0.626 1.00 78.62 107 MET A N 1
ATOM 846 C CA . MET A 1 107 ? -5.736 -4.663 -0.256 1.00 78.62 107 MET A CA 1
ATOM 847 C C . MET A 1 107 ? -5.639 -6.124 -0.729 1.00 78.62 107 MET A C 1
ATOM 849 O O . MET A 1 107 ? -4.596 -6.541 -1.239 1.00 78.62 107 MET A O 1
ATOM 853 N N . MET A 1 108 ? -6.723 -6.900 -0.634 1.00 80.75 108 MET A N 1
ATOM 854 C CA . MET A 1 108 ? -6.793 -8.261 -1.183 1.00 80.75 108 MET A CA 1
ATOM 855 C C . MET A 1 108 ? -6.681 -8.275 -2.711 1.00 80.75 108 MET A C 1
ATOM 857 O O . MET A 1 108 ? -5.930 -9.077 -3.274 1.00 80.75 108 MET A O 1
ATOM 861 N N . VAL A 1 109 ? -7.381 -7.365 -3.391 1.00 85.12 109 VAL A N 1
ATOM 862 C CA . VAL A 1 109 ? -7.321 -7.230 -4.853 1.00 85.12 109 VAL A CA 1
ATOM 863 C C . VAL A 1 109 ? -5.912 -6.832 -5.296 1.00 85.12 109 VAL A C 1
ATOM 865 O O . VAL A 1 109 ? -5.344 -7.472 -6.180 1.00 85.12 109 VAL A O 1
ATO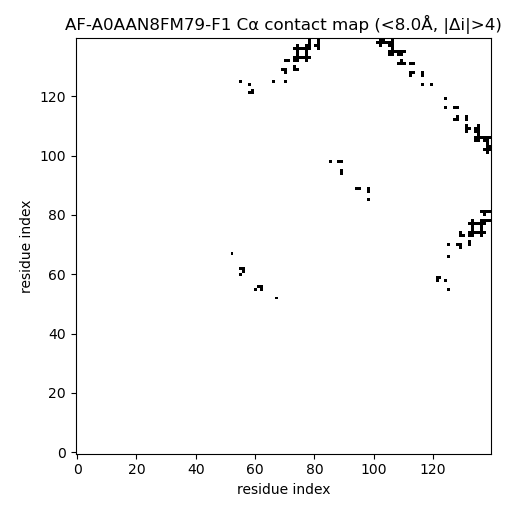M 868 N N . GLY A 1 110 ? -5.303 -5.842 -4.643 1.00 79.88 110 GLY A N 1
ATOM 869 C CA . GLY A 1 110 ? -3.947 -5.387 -4.950 1.00 79.88 110 GLY A CA 1
ATOM 870 C C . GLY A 1 110 ? -2.885 -6.481 -4.790 1.00 79.88 110 GLY A C 1
ATOM 871 O O . GLY A 1 110 ? -2.048 -6.672 -5.677 1.00 79.88 110 GLY A O 1
ATOM 872 N N . ASN A 1 111 ? -2.964 -7.269 -3.712 1.00 80.00 111 ASN A N 1
ATOM 873 C CA . ASN A 1 111 ? -2.094 -8.433 -3.517 1.00 80.00 111 ASN A CA 1
ATOM 874 C C . ASN A 1 111 ? -2.350 -9.540 -4.558 1.00 80.00 111 ASN A C 1
ATOM 876 O O . ASN A 1 111 ? -1.402 -10.147 -5.055 1.00 80.00 111 ASN A O 1
ATOM 880 N N . SER A 1 112 ? -3.605 -9.770 -4.950 1.00 82.56 112 SER A N 1
ATOM 881 C CA . SER A 1 112 ? -3.957 -10.768 -5.974 1.00 82.56 112 SER A CA 1
ATOM 882 C C . SER A 1 112 ? -3.414 -10.396 -7.359 1.00 82.56 112 SER A C 1
ATOM 884 O O . SER A 1 112 ? -2.873 -11.246 -8.074 1.00 82.56 112 SER A O 1
ATOM 886 N N . ILE A 1 113 ? -3.489 -9.113 -7.726 1.00 79.75 113 ILE A N 1
ATOM 887 C CA . ILE A 1 113 ? -2.890 -8.596 -8.965 1.00 79.75 113 ILE A CA 1
ATOM 888 C C . ILE A 1 113 ? -1.365 -8.760 -8.915 1.00 79.75 113 ILE A C 1
ATOM 890 O O . ILE A 1 113 ? -0.756 -9.144 -9.913 1.00 79.75 113 ILE A O 1
ATOM 894 N N . TYR A 1 114 ? -0.744 -8.545 -7.749 1.00 76.38 114 TYR A N 1
ATOM 895 C CA . TYR A 1 114 ? 0.696 -8.742 -7.586 1.00 76.38 114 TYR A CA 1
ATOM 896 C C . TYR A 1 114 ? 1.134 -10.202 -7.768 1.00 76.38 114 TYR A C 1
ATOM 898 O O . TYR A 1 114 ? 2.155 -10.452 -8.401 1.00 76.38 114 TYR A O 1
ATOM 906 N N . LEU A 1 115 ? 0.355 -11.174 -7.286 1.00 77.88 115 LEU A N 1
ATOM 907 C CA . LEU A 1 115 ? 0.623 -12.595 -7.549 1.00 77.88 115 LEU A CA 1
ATOM 908 C C . LEU A 1 115 ? 0.447 -12.950 -9.031 1.00 77.88 115 LEU A C 1
ATOM 910 O O . LEU A 1 115 ? 1.184 -13.770 -9.574 1.00 77.88 115 LEU A O 1
ATOM 914 N N . SER A 1 116 ? -0.494 -12.292 -9.705 1.00 77.88 116 SER A N 1
ATOM 915 C CA . SER A 1 116 ? -0.771 -12.508 -11.129 1.00 77.88 116 SER A CA 1
ATOM 916 C C . SER A 1 116 ? 0.302 -11.913 -12.052 1.00 77.88 116 SER A C 1
ATOM 918 O O . SER A 1 116 ? 0.302 -12.190 -13.251 1.00 77.88 116 SER A O 1
ATOM 920 N N . LEU A 1 117 ? 1.252 -11.138 -11.514 1.00 72.88 117 LEU A N 1
ATOM 921 C CA . LEU A 1 117 ? 2.298 -10.456 -12.283 1.00 72.88 117 LEU A CA 1
ATOM 922 C C . LEU A 1 117 ? 3.207 -11.429 -13.050 1.00 72.88 117 LEU A C 1
ATOM 924 O O . LEU A 1 117 ? 3.717 -11.082 -14.112 1.00 72.88 117 LEU A O 1
ATOM 928 N N . GLN A 1 118 ? 3.350 -12.665 -12.560 1.00 68.75 118 GLN A N 1
ATOM 929 C CA . GLN A 1 118 ? 4.129 -13.720 -13.216 1.00 68.75 118 GLN A CA 1
ATOM 930 C C . GLN A 1 118 ? 3.583 -14.146 -14.593 1.00 68.75 118 GLN A C 1
ATOM 932 O O . GLN A 1 118 ? 4.311 -14.768 -15.362 1.00 68.75 118 GLN A O 1
ATOM 937 N N . PHE A 1 119 ? 2.319 -13.836 -14.904 1.00 71.31 119 PHE A N 1
ATOM 938 C CA . PHE A 1 119 ? 1.685 -14.182 -16.180 1.00 71.31 119 PHE A CA 1
ATOM 939 C C . PHE A 1 119 ? 1.838 -13.090 -17.254 1.00 71.31 119 PHE A C 1
ATOM 941 O O . PHE A 1 119 ? 1.487 -13.325 -18.409 1.00 71.31 119 PHE A O 1
ATOM 948 N N . PHE A 1 120 ? 2.355 -11.907 -16.904 1.00 67.56 120 PHE A N 1
ATOM 949 C CA . PHE A 1 120 ? 2.463 -10.767 -17.818 1.00 67.56 120 PHE A CA 1
ATOM 950 C C . PHE A 1 120 ? 3.870 -10.608 -18.411 1.00 67.56 120 PHE A C 1
ATOM 952 O O . PHE A 1 120 ? 4.883 -10.914 -17.785 1.00 67.56 120 PHE A O 1
ATOM 959 N N . ALA A 1 121 ? 3.934 -10.091 -19.641 1.00 65.06 121 ALA A N 1
ATOM 960 C CA . ALA A 1 121 ? 5.184 -9.860 -20.360 1.00 65.06 121 ALA A CA 1
ATOM 961 C C . ALA A 1 121 ? 6.027 -8.738 -19.724 1.00 65.06 121 ALA A C 1
ATOM 963 O O . ALA A 1 121 ? 5.497 -7.711 -19.299 1.00 65.06 121 ALA A O 1
ATOM 964 N N . SER A 1 122 ? 7.354 -8.907 -19.748 1.00 62.81 122 SER A N 1
ATOM 965 C CA . SER A 1 122 ? 8.370 -8.063 -19.086 1.00 62.81 122 SER A CA 1
ATOM 966 C C . SER A 1 122 ? 8.234 -6.544 -19.331 1.00 62.81 122 SER A C 1
ATOM 968 O O . SER A 1 122 ? 8.573 -5.742 -18.462 1.00 62.81 122 SER A O 1
ATOM 970 N N . SER A 1 123 ? 7.666 -6.132 -20.473 1.00 66.12 123 SER A N 1
ATOM 971 C CA . SER A 1 123 ? 7.441 -4.717 -20.812 1.00 66.12 123 SER A CA 1
ATOM 972 C C . SER A 1 123 ? 6.211 -4.090 -20.137 1.00 66.12 123 SER A C 1
ATOM 974 O O . SER A 1 123 ? 6.156 -2.874 -19.988 1.00 66.12 123 SER A O 1
ATOM 976 N N . SER A 1 124 ? 5.220 -4.892 -19.732 1.00 72.25 124 SER A N 1
ATOM 977 C CA . SER A 1 124 ? 3.983 -4.422 -19.083 1.00 72.25 124 SER A CA 1
ATOM 978 C C . SER A 1 124 ? 3.989 -4.640 -17.571 1.00 72.25 124 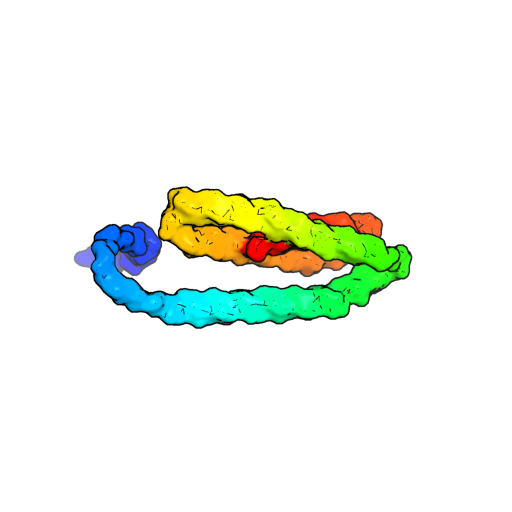SER A C 1
ATOM 980 O O . SER A 1 124 ? 3.188 -4.035 -16.863 1.00 72.25 124 SER A O 1
ATOM 982 N N . VAL A 1 125 ? 4.908 -5.469 -17.067 1.00 74.81 125 VAL A N 1
ATOM 983 C CA . VAL A 1 125 ? 5.060 -5.809 -15.644 1.00 74.81 125 VAL A CA 1
ATOM 984 C C . VAL A 1 125 ? 5.159 -4.563 -14.771 1.00 74.81 125 VAL A C 1
ATOM 986 O O . VAL A 1 125 ? 4.461 -4.481 -13.765 1.00 74.81 125 VAL A O 1
ATOM 989 N N . THR A 1 126 ? 5.950 -3.565 -15.169 1.00 74.31 126 THR A N 1
ATOM 990 C CA . THR A 1 126 ? 6.106 -2.328 -14.394 1.00 74.31 126 THR A CA 1
ATOM 991 C C . THR A 1 126 ? 4.789 -1.562 -14.272 1.00 74.31 126 THR A C 1
ATOM 993 O O . THR A 1 126 ? 4.414 -1.158 -13.176 1.00 74.31 126 THR A O 1
ATOM 996 N N . ILE A 1 127 ? 4.034 -1.429 -15.367 1.00 78.44 127 ILE A N 1
ATOM 997 C CA . ILE A 1 127 ? 2.742 -0.724 -15.387 1.00 78.44 127 ILE A CA 1
ATOM 998 C C . ILE A 1 127 ? 1.689 -1.479 -14.574 1.00 78.44 127 ILE A C 1
ATOM 1000 O O . ILE A 1 127 ? 0.986 -0.878 -13.764 1.00 78.44 127 ILE A O 1
ATOM 1004 N N . VAL A 1 128 ? 1.609 -2.800 -14.728 1.00 79.25 128 VAL A N 1
ATOM 1005 C CA . VAL A 1 128 ? 0.676 -3.627 -13.946 1.00 79.25 128 VAL A CA 1
ATOM 1006 C C . VAL A 1 128 ? 1.026 -3.564 -12.457 1.00 79.25 128 VAL A C 1
ATOM 1008 O O . VAL A 1 128 ? 0.138 -3.468 -11.612 1.00 79.25 128 VAL A O 1
ATOM 1011 N N . MET A 1 129 ? 2.316 -3.528 -12.121 1.00 80.12 129 MET A N 1
ATOM 1012 C CA . MET A 1 129 ? 2.789 -3.375 -10.750 1.00 80.12 129 MET A CA 1
ATOM 1013 C C . MET A 1 129 ? 2.484 -1.987 -10.176 1.00 80.12 129 MET A C 1
ATOM 1015 O O . MET A 1 129 ? 2.112 -1.898 -9.007 1.00 80.12 129 MET A O 1
ATOM 1019 N N . MET A 1 130 ? 2.576 -0.923 -10.980 1.00 81.25 130 MET A N 1
ATOM 1020 C CA . MET A 1 130 ? 2.137 0.425 -10.598 1.00 81.25 130 MET A CA 1
ATOM 1021 C C . MET A 1 130 ? 0.638 0.455 -10.287 1.00 81.25 130 MET A C 1
ATOM 1023 O O . MET A 1 130 ? 0.244 0.951 -9.233 1.00 81.25 130 MET A O 1
ATOM 1027 N N . ILE A 1 131 ? -0.194 -0.124 -11.156 1.00 80.62 131 ILE A N 1
ATOM 1028 C CA . ILE A 1 131 ? -1.652 -0.171 -10.970 1.00 80.62 131 ILE A CA 1
ATOM 1029 C C . ILE A 1 131 ? -2.014 -0.990 -9.726 1.00 80.62 131 ILE A C 1
ATOM 1031 O O . ILE A 1 131 ? -2.798 -0.535 -8.896 1.00 80.62 131 ILE A O 1
ATOM 1035 N N . ALA A 1 132 ? -1.393 -2.158 -9.538 1.00 81.06 132 ALA A N 1
ATOM 1036 C CA . ALA A 1 132 ? -1.589 -2.981 -8.345 1.00 81.06 132 ALA A CA 1
ATOM 1037 C C . ALA A 1 132 ? -1.268 -2.203 -7.058 1.00 81.06 132 ALA A C 1
ATOM 1039 O O . ALA A 1 132 ? -1.968 -2.331 -6.051 1.00 81.06 132 ALA A O 1
ATOM 1040 N N . ARG A 1 133 ? -0.223 -1.368 -7.091 1.00 79.50 133 ARG A N 1
ATOM 1041 C CA . ARG A 1 133 ? 0.203 -0.554 -5.946 1.00 79.50 133 ARG A CA 1
ATOM 1042 C C . ARG A 1 133 ? -0.690 0.636 -5.705 1.00 79.50 133 ARG A C 1
ATOM 1044 O O . ARG A 1 133 ? -0.968 0.914 -4.548 1.00 79.50 133 ARG A O 1
ATOM 1051 N N . PHE A 1 134 ? -1.177 1.275 -6.758 1.00 82.88 134 PHE A N 1
ATOM 1052 C CA . PHE A 1 134 ? -2.185 2.315 -6.633 1.00 82.88 134 PHE A CA 1
ATOM 1053 C C . PHE A 1 134 ? -3.446 1.764 -5.951 1.00 82.88 134 PHE A C 1
ATOM 1055 O O . PHE A 1 134 ? -3.875 2.305 -4.942 1.00 82.88 134 PHE A O 1
ATOM 1062 N N . ILE A 1 135 ? -3.953 0.615 -6.416 1.00 81.81 135 ILE A N 1
ATOM 1063 C CA . ILE A 1 135 ? -5.124 -0.062 -5.832 1.00 81.81 135 ILE A CA 1
ATOM 1064 C C . ILE A 1 135 ? -4.865 -0.453 -4.371 1.00 81.81 135 ILE A C 1
ATOM 1066 O O . ILE A 1 135 ? -5.705 -0.212 -3.511 1.00 81.81 135 ILE A O 1
ATOM 1070 N N . THR A 1 136 ? -3.692 -1.021 -4.069 1.00 80.12 136 THR A N 1
ATOM 1071 C CA . THR A 1 136 ? -3.330 -1.382 -2.687 1.00 80.12 136 THR A CA 1
ATOM 1072 C C . THR A 1 136 ? -3.234 -0.142 -1.796 1.00 80.12 136 THR A C 1
ATOM 1074 O O . THR A 1 136 ? -3.753 -0.154 -0.687 1.00 80.12 136 THR A O 1
ATOM 1077 N N . GLY A 1 137 ? -2.593 0.926 -2.282 1.00 78.88 137 GLY A N 1
ATOM 1078 C CA . GLY A 1 137 ? -2.450 2.195 -1.568 1.00 78.88 137 GLY A CA 1
ATOM 1079 C C . GLY A 1 137 ? -3.790 2.887 -1.343 1.00 78.88 137 GLY A C 1
ATOM 1080 O O . GLY A 1 137 ? -3.966 3.569 -0.340 1.00 78.88 137 GLY A O 1
ATOM 1081 N N . SER A 1 138 ? -4.767 2.650 -2.216 1.00 79.88 138 SER A N 1
ATOM 1082 C CA . SER A 1 138 ? -6.130 3.124 -2.006 1.00 79.88 138 SER A CA 1
ATOM 1083 C C . SER A 1 138 ? -6.920 2.355 -0.952 1.00 79.88 138 SER A C 1
ATOM 1085 O O . SER A 1 138 ? -7.963 2.832 -0.518 1.00 79.88 138 SER A O 1
ATOM 1087 N N . GLY A 1 139 ? -6.455 1.172 -0.549 1.00 70.88 139 GLY A N 1
ATOM 1088 C CA . GLY A 1 139 ? -7.076 0.377 0.510 1.00 70.88 139 GLY A CA 1
ATOM 1089 C C . GLY A 1 139 ? -6.498 0.609 1.908 1.00 70.88 139 GLY A C 1
ATOM 1090 O O . GLY A 1 139 ? -7.023 0.047 2.868 1.00 70.88 139 GLY A O 1
ATOM 1091 N N . THR A 1 140 ? -5.422 1.391 2.013 1.00 68.25 140 THR A N 1
ATOM 1092 C CA . THR A 1 140 ? -4.755 1.747 3.279 1.00 68.25 140 THR A CA 1
ATOM 1093 C C . THR A 1 140 ? -5.277 3.021 3.911 1.00 68.25 140 THR A C 1
ATOM 1095 O O . THR A 1 140 ? -5.638 3.947 3.152 1.00 68.25 140 THR A O 1
#

Organism: Trichostrongylus colubriformis (NCBI:txid6319)

Solvent-accessible surface area (backbone atoms only — not comparable to full-atom values): 8062 Å² total; per-residue (Å²): 134,83,94,87,87,90,72,86,79,79,87,85,79,77,82,72,75,90,80,79,97,59,90,73,76,73,64,58,70,59,51,53,51,49,51,51,50,53,50,51,51,53,51,52,51,53,53,41,69,68,48,48,59,62,51,49,41,70,61,26,77,83,65,54,71,65,59,56,52,50,31,56,48,34,20,54,50,22,29,63,57,25,51,60,51,49,51,56,51,40,73,74,62,81,45,71,64,60,61,53,51,52,16,52,50,30,36,51,50,17,52,52,49,56,66,51,45,83,79,50,58,58,86,49,38,62,59,55,50,26,53,24,29,23,42,26,21,44,20,92

InterPro domains:
  IPR011701 Major facilitator superfamily [PF07690] (37-139)
  IPR020846 Major facilitator superfamily domain [PS50850] (30-140)
  IPR036259 MFS transporter superfamily [G3DSA:1.20.1250.20] (24-140)
  IPR036259 MFS transporter superfamily [SSF103473] (6-139)
  IPR051068 Major Facilitator Superfamily Domain-Containing Protein [PTHR23510] (8-139)

Mean predicted aligned error: 12.14 Å

Secondary structure (DSSP, 8-state):
-------S-SSS---------S-----HHHHHHHHHHHHHHHHHHHHHHHHHHHHHHHH-TT--HHHHHHHHHHHHHHHHHHHHHHHHHHHHHS-THHHHHHHHHHHHHHHHHHHHGGGS-TTTHHHHHHHHHHHHHHT-

Radius of gyration: 20.68 Å; Cα contacts (8 Å, |Δi|>4): 90; chains: 1; bounding box: 62×44×51 Å

Sequence (140 aa):
MIRKNHQEDSDAETVSKSDEAEPSKTPWRSIYIAGGCSFIQAAQASIFFSSMWPYLKKLNPHAVETEYGFIVAMYSLGQCISAPSFGYWSNRIEQVRLPLLTGFVFMMVGNSIYLSLQFFASSSVTIVMMIARFITGSGT